Protein AF-A0A1R3JAC6-F1 (afdb_mo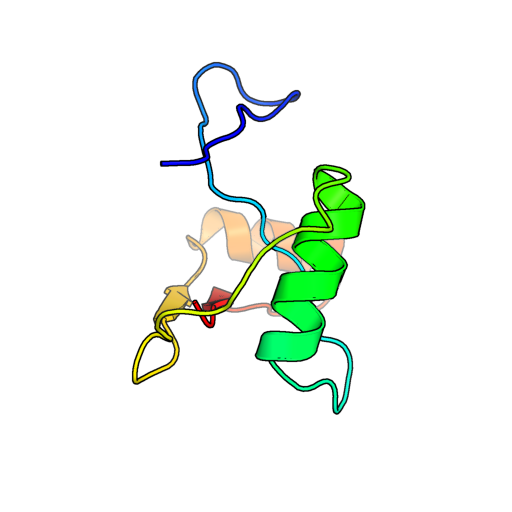nomer_lite)

Structure (mmCIF, N/CA/C/O backbone):
data_AF-A0A1R3JAC6-F1
#
_entry.id   AF-A0A1R3JAC6-F1
#
loop_
_atom_site.group_PDB
_atom_site.id
_atom_site.type_symbol
_atom_site.label_atom_id
_atom_site.label_alt_id
_atom_site.label_comp_id
_atom_site.label_asym_id
_atom_site.label_entity_id
_atom_site.label_seq_id
_atom_site.pdbx_PDB_ins_code
_atom_site.Cartn_x
_atom_site.Cartn_y
_atom_site.Cartn_z
_atom_site.occupancy
_atom_site.B_iso_or_equiv
_atom_site.auth_seq_id
_atom_site.auth_comp_id
_atom_site.auth_asym_id
_atom_site.auth_atom_id
_atom_site.pdbx_PDB_model_num
ATOM 1 N N . ILE A 1 1 ? -17.240 5.778 -0.758 1.00 68.00 1 ILE A N 1
ATOM 2 C CA . ILE A 1 1 ? -16.065 5.475 -1.609 1.00 68.00 1 ILE A CA 1
ATOM 3 C C . ILE A 1 1 ? -15.104 6.641 -1.450 1.00 68.00 1 ILE A C 1
ATOM 5 O O . ILE A 1 1 ? -15.534 7.767 -1.665 1.00 68.00 1 ILE A O 1
ATOM 9 N N . PHE A 1 2 ? -13.877 6.389 -0.991 1.00 84.94 2 PHE A N 1
ATOM 10 C CA . PHE A 1 2 ? -12.838 7.407 -0.818 1.00 84.94 2 PHE A CA 1
ATOM 11 C C . PHE A 1 2 ? -11.811 7.256 -1.944 1.00 84.94 2 PHE A C 1
ATOM 13 O O . PHE A 1 2 ? -11.349 6.148 -2.199 1.00 84.94 2 PHE A O 1
ATOM 20 N N . SER A 1 3 ? -11.494 8.342 -2.643 1.00 88.88 3 SER A N 1
ATOM 21 C CA . SER A 1 3 ? -10.477 8.360 -3.693 1.00 88.88 3 SER A CA 1
ATOM 22 C C . SER A 1 3 ? -9.808 9.728 -3.727 1.00 88.88 3 SER A C 1
ATOM 24 O O . SER A 1 3 ? -10.465 10.743 -3.493 1.00 88.88 3 SER A O 1
ATOM 26 N N . ALA A 1 4 ? -8.512 9.742 -4.017 1.00 89.56 4 ALA A N 1
ATOM 27 C CA . ALA A 1 4 ? -7.694 10.936 -4.137 1.00 89.56 4 ALA A CA 1
ATOM 28 C C . ALA A 1 4 ? -7.028 10.979 -5.518 1.00 89.56 4 ALA A C 1
ATOM 30 O O . ALA A 1 4 ? -6.599 9.950 -6.047 1.00 89.56 4 ALA A O 1
ATOM 31 N N . SER A 1 5 ? -6.950 12.172 -6.111 1.00 93.31 5 SER A N 1
ATOM 32 C CA . SER A 1 5 ? -6.210 12.401 -7.351 1.00 93.31 5 SER A CA 1
ATOM 33 C C . SER A 1 5 ? -4.741 12.640 -7.045 1.00 93.31 5 SER A C 1
ATOM 35 O O . SER A 1 5 ? -4.414 13.456 -6.179 1.00 93.31 5 SER A O 1
ATOM 37 N N . ARG A 1 6 ? -3.855 12.006 -7.806 1.00 90.56 6 ARG A N 1
ATOM 38 C CA . ARG A 1 6 ? -2.424 12.292 -7.733 1.00 90.56 6 ARG A CA 1
ATOM 39 C C . ARG A 1 6 ? -2.122 13.739 -8.135 1.00 90.56 6 ARG A C 1
ATOM 41 O O . ARG A 1 6 ? -2.678 14.246 -9.106 1.00 90.56 6 ARG A O 1
ATOM 48 N N . LEU A 1 7 ? -1.199 14.380 -7.416 1.00 89.44 7 LEU A N 1
ATOM 49 C CA . LEU A 1 7 ? -0.770 15.757 -7.697 1.00 89.44 7 LEU A CA 1
ATOM 50 C C . LEU A 1 7 ? 0.070 15.870 -8.981 1.00 89.44 7 LEU A C 1
ATOM 52 O O . LEU A 1 7 ? 0.064 16.911 -9.631 1.00 89.44 7 LEU A O 1
ATOM 56 N N . ASP A 1 8 ? 0.797 14.810 -9.336 1.00 90.88 8 ASP A N 1
ATOM 57 C CA . ASP A 1 8 ? 1.754 14.765 -10.446 1.00 90.88 8 ASP A CA 1
ATOM 58 C C . ASP A 1 8 ? 1.162 14.219 -11.755 1.00 90.88 8 ASP A C 1
ATOM 60 O O . ASP A 1 8 ? 1.718 14.459 -12.828 1.00 90.88 8 ASP A O 1
ATOM 64 N N . ILE A 1 9 ? 0.035 13.502 -11.690 1.00 90.19 9 ILE A N 1
ATOM 65 C CA . ILE A 1 9 ? -0.592 12.854 -12.848 1.00 90.19 9 ILE A CA 1
ATOM 66 C C . ILE A 1 9 ? -2.085 13.212 -12.884 1.00 90.19 9 ILE A C 1
ATOM 68 O O . ILE A 1 9 ? -2.886 12.616 -12.158 1.00 90.19 9 ILE A O 1
ATOM 72 N N . PRO A 1 10 ? -2.493 14.160 -13.747 1.00 88.75 10 PRO A N 1
ATOM 73 C CA . PRO A 1 10 ? -3.895 14.518 -13.913 1.00 88.75 10 PRO A CA 1
ATOM 74 C C . PRO A 1 10 ? -4.752 13.299 -14.265 1.00 88.75 10 PRO A C 1
ATOM 76 O O . PRO A 1 10 ? -4.344 12.446 -15.052 1.00 88.75 10 PRO A O 1
ATOM 79 N N . ASN A 1 11 ? -5.966 13.245 -13.717 1.00 91.06 11 ASN A N 1
ATOM 80 C CA . ASN A 1 11 ? -6.933 12.157 -13.916 1.00 91.06 11 ASN A CA 1
ATOM 81 C C . ASN A 1 11 ? -6.495 10.773 -13.395 1.00 91.06 11 ASN A C 1
ATOM 83 O O . ASN A 1 11 ? -7.221 9.802 -13.606 1.00 91.06 11 ASN A O 1
ATOM 87 N N . ALA A 1 12 ? -5.370 10.664 -12.682 1.00 92.75 12 ALA A N 1
ATOM 88 C CA . ALA A 1 12 ? -4.988 9.441 -11.982 1.00 92.75 12 ALA A CA 1
ATOM 89 C C . ALA A 1 12 ? -5.564 9.447 -10.561 1.00 92.75 12 ALA A C 1
ATOM 91 O O . ALA A 1 12 ? -5.020 10.077 -9.653 1.00 92.75 12 ALA A O 1
ATOM 92 N N . TRP A 1 13 ? -6.688 8.755 -10.387 1.00 92.69 13 TRP A N 1
ATOM 93 C CA . TRP A 1 13 ? -7.367 8.590 -9.104 1.00 92.69 13 TRP A CA 1
ATOM 94 C C . TRP A 1 13 ? -7.019 7.242 -8.477 1.00 92.69 13 TRP A C 1
ATOM 96 O O . TRP A 1 13 ? -7.024 6.219 -9.161 1.00 92.69 13 TRP A O 1
ATOM 106 N N . GLN A 1 14 ? -6.740 7.239 -7.175 1.00 92.44 14 GLN A N 1
ATOM 107 C CA . GLN A 1 14 ? -6.410 6.034 -6.413 1.00 92.44 14 GLN A CA 1
ATOM 108 C C . GLN A 1 14 ? -6.987 6.091 -4.994 1.00 92.44 14 GLN A C 1
ATOM 110 O O . GLN A 1 14 ? -7.479 7.129 -4.546 1.00 92.44 14 GLN A O 1
ATOM 115 N N . MET A 1 15 ? -6.972 4.953 -4.305 1.00 92.88 15 MET A N 1
ATOM 116 C CA . MET A 1 15 ? -7.134 4.893 -2.851 1.00 92.88 15 MET A CA 1
ATOM 117 C C . MET A 1 15 ? -5.772 5.165 -2.178 1.00 92.88 15 MET A C 1
ATOM 119 O O . MET A 1 15 ? -4.742 4.980 -2.839 1.00 92.88 15 MET A O 1
ATOM 123 N N . PRO A 1 16 ? -5.746 5.630 -0.914 1.00 91.62 16 PRO A N 1
ATOM 124 C CA . PRO A 1 16 ? -4.501 5.795 -0.171 1.00 91.62 16 PRO A CA 1
ATOM 125 C C . PRO A 1 16 ? -3.835 4.433 0.031 1.00 91.62 16 PRO A C 1
ATOM 127 O O . PRO A 1 16 ? -4.521 3.431 0.251 1.00 91.62 16 PRO A O 1
ATOM 130 N N . GLN A 1 17 ? -2.518 4.392 -0.109 1.00 93.25 17 GLN A N 1
ATOM 131 C CA . GLN A 1 17 ? -1.718 3.174 -0.020 1.00 93.25 17 GLN A CA 1
ATOM 132 C C . GLN A 1 17 ? -0.269 3.530 0.292 1.00 93.25 17 GLN A C 1
ATOM 134 O O . GLN A 1 17 ? 0.253 4.507 -0.230 1.00 93.25 17 GLN A O 1
ATOM 139 N N . GLY A 1 18 ? 0.428 2.664 1.016 1.00 94.06 18 GLY A N 1
ATOM 140 C CA . GLY A 1 18 ? 1.846 2.871 1.264 1.00 94.06 18 GLY A CA 1
ATOM 141 C C . GLY A 1 18 ? 2.589 1.596 1.611 1.00 94.06 18 GLY A C 1
ATOM 142 O O . GLY A 1 18 ? 2.138 0.489 1.298 1.00 94.06 18 GLY A O 1
ATOM 143 N N . GLY A 1 19 ? 3.782 1.780 2.165 1.00 94.94 19 GLY A N 1
ATOM 144 C CA . GLY A 1 19 ? 4.687 0.689 2.490 1.00 94.94 19 GLY A CA 1
ATOM 145 C C . GLY A 1 19 ? 4.234 -0.056 3.738 1.00 94.94 19 GLY A C 1
ATOM 146 O O . GLY A 1 19 ? 3.593 0.507 4.619 1.00 94.94 19 GLY A O 1
ATOM 147 N N . ILE A 1 20 ? 4.598 -1.332 3.811 1.00 95.62 20 ILE A N 1
ATOM 148 C CA . ILE A 1 20 ? 4.537 -2.100 5.053 1.00 95.62 20 ILE A CA 1
ATOM 149 C C . ILE A 1 20 ? 5.975 -2.200 5.546 1.00 95.62 20 ILE A C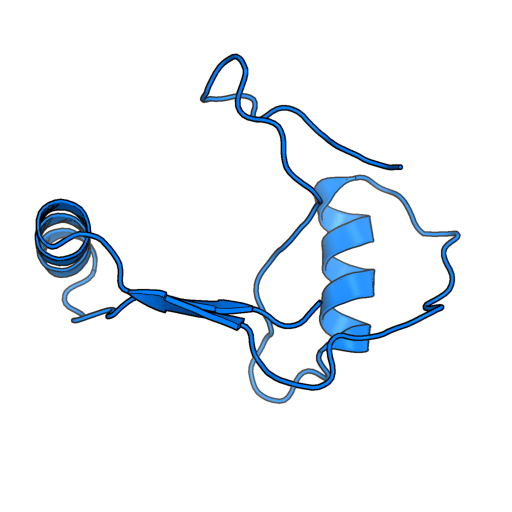 1
ATOM 151 O O . ILE A 1 20 ? 6.834 -2.684 4.801 1.00 95.62 20 ILE A O 1
ATOM 155 N N . ASP A 1 21 ? 6.232 -1.726 6.761 1.00 94.56 21 ASP A N 1
ATOM 156 C CA . ASP A 1 21 ? 7.560 -1.803 7.367 1.00 94.56 21 ASP A CA 1
ATOM 157 C C . ASP A 1 21 ? 7.914 -3.245 7.760 1.00 94.56 21 ASP A C 1
ATOM 159 O O . ASP A 1 21 ? 7.056 -4.124 7.899 1.00 94.56 21 ASP A O 1
ATOM 163 N N . ASP A 1 22 ? 9.206 -3.507 7.965 1.00 93.06 22 ASP A N 1
ATOM 164 C CA . ASP A 1 22 ? 9.673 -4.827 8.382 1.00 93.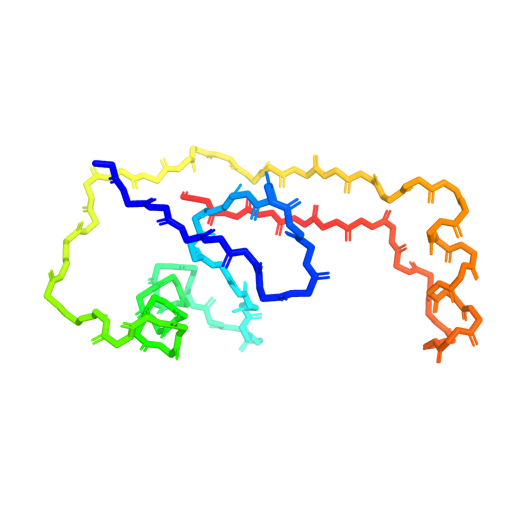06 22 ASP A CA 1
ATOM 165 C C . ASP A 1 22 ? 8.982 -5.266 9.684 1.00 93.06 22 ASP A C 1
ATOM 167 O O . ASP A 1 22 ? 9.113 -4.640 10.735 1.00 93.06 22 ASP A O 1
ATOM 171 N N . SER A 1 23 ? 8.299 -6.414 9.626 1.00 93.50 23 SER A N 1
ATOM 172 C CA . SER A 1 23 ? 7.505 -6.987 10.729 1.00 93.50 23 SER A CA 1
ATOM 173 C C . SER A 1 23 ? 6.254 -6.189 11.131 1.00 93.50 23 SER A C 1
ATOM 175 O O . SER A 1 23 ? 5.671 -6.471 12.180 1.00 93.50 23 SER A O 1
ATOM 177 N N . GLU A 1 24 ? 5.813 -5.229 10.317 1.00 95.75 24 GLU A N 1
ATOM 178 C CA . GLU A 1 24 ? 4.562 -4.503 10.538 1.00 95.75 24 GLU A CA 1
ATOM 179 C C . GLU A 1 24 ? 3.346 -5.343 10.111 1.00 95.75 24 GLU A C 1
ATOM 181 O O . GLU A 1 24 ? 3.350 -6.028 9.084 1.00 95.75 24 GLU A O 1
ATOM 186 N N . ASP A 1 25 ? 2.281 -5.301 10.915 1.00 94.75 25 ASP A N 1
ATOM 187 C CA . ASP A 1 25 ? 1.010 -5.923 10.550 1.00 94.75 25 ASP A CA 1
ATOM 188 C C . ASP A 1 25 ? 0.346 -5.138 9.399 1.00 94.75 25 ASP A C 1
ATOM 190 O O . ASP A 1 25 ? 0.219 -3.915 9.501 1.00 94.75 25 ASP A O 1
ATOM 194 N N . PRO A 1 26 ? -0.144 -5.795 8.329 1.00 94.38 26 PRO A N 1
ATOM 195 C CA . PRO A 1 26 ? -0.749 -5.097 7.195 1.00 94.38 26 PRO A CA 1
ATOM 196 C C . PRO A 1 26 ? -1.922 -4.174 7.557 1.00 94.38 26 PRO A C 1
ATOM 198 O O . PRO A 1 26 ? -2.101 -3.143 6.910 1.00 94.38 26 PRO A O 1
ATOM 201 N N . LYS A 1 27 ? -2.719 -4.493 8.589 1.00 94.12 27 LYS A N 1
ATOM 202 C CA . LYS A 1 27 ? -3.825 -3.619 9.023 1.00 94.12 27 LYS A CA 1
ATOM 203 C C . LYS A 1 27 ? -3.301 -2.397 9.759 1.00 94.12 27 LYS A C 1
ATOM 205 O O . LYS A 1 27 ? -3.836 -1.305 9.576 1.00 94.12 27 LYS A O 1
ATOM 210 N N . ALA A 1 28 ? -2.269 -2.576 10.583 1.00 95.25 28 ALA A N 1
ATOM 211 C CA . ALA A 1 28 ? -1.593 -1.461 11.236 1.00 95.25 28 ALA A CA 1
ATOM 212 C C . ALA A 1 28 ? -0.979 -0.512 10.194 1.00 95.25 28 ALA A C 1
ATOM 214 O O . ALA A 1 28 ? -1.236 0.692 10.262 1.00 95.25 28 ALA A O 1
ATOM 215 N N . ALA A 1 29 ? -0.294 -1.064 9.187 1.00 96.38 29 ALA A N 1
ATOM 216 C CA . ALA A 1 29 ? 0.250 -0.307 8.064 1.00 96.38 29 ALA A CA 1
ATOM 217 C C . ALA A 1 29 ? -0.853 0.455 7.312 1.00 96.38 29 ALA A C 1
ATOM 219 O O . ALA A 1 29 ? -0.757 1.665 7.136 1.00 96.38 29 ALA A O 1
ATOM 220 N N . ALA A 1 30 ? -1.961 -0.206 6.954 1.00 95.12 30 ALA A N 1
ATOM 221 C CA . ALA A 1 30 ? -3.071 0.435 6.244 1.00 95.12 30 ALA A CA 1
ATOM 222 C C . ALA A 1 30 ? -3.671 1.630 7.010 1.00 95.12 3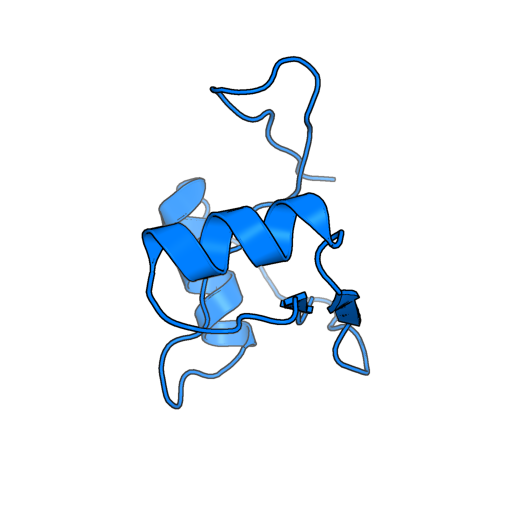0 ALA A C 1
ATOM 224 O O . ALA A 1 30 ? -3.973 2.662 6.411 1.00 95.12 30 ALA A O 1
ATOM 225 N N . LEU A 1 31 ? -3.828 1.523 8.336 1.00 95.31 31 LEU A N 1
ATOM 226 C CA . LEU A 1 31 ? -4.327 2.623 9.172 1.00 95.31 31 LEU A CA 1
ATOM 227 C C . LEU A 1 31 ? -3.298 3.751 9.338 1.00 95.31 31 LEU A C 1
ATOM 229 O O . LEU A 1 31 ? -3.682 4.924 9.361 1.00 95.31 31 LEU A O 1
ATOM 233 N N . ARG A 1 32 ? -2.007 3.413 9.452 1.00 97.00 32 ARG A N 1
ATOM 234 C CA . ARG A 1 32 ? -0.906 4.385 9.506 1.00 97.00 32 ARG A CA 1
ATOM 235 C C . ARG A 1 32 ? -0.831 5.185 8.206 1.00 97.00 32 ARG A C 1
ATOM 237 O O . ARG A 1 32 ? -0.930 6.408 8.254 1.00 97.00 32 ARG A O 1
ATOM 244 N N . GLU A 1 33 ? -0.763 4.502 7.069 1.00 96.44 33 GLU A N 1
ATOM 245 C CA . GLU A 1 33 ? -0.690 5.105 5.732 1.00 96.44 33 GLU A CA 1
ATOM 246 C C . GLU A 1 33 ? -1.934 5.944 5.416 1.00 96.44 33 GLU A C 1
ATOM 248 O O . GLU A 1 33 ? -1.822 7.076 4.947 1.00 96.44 33 GLU A O 1
ATOM 253 N N . LEU A 1 34 ? -3.136 5.468 5.777 1.00 95.75 34 LEU A N 1
ATOM 254 C CA . LEU A 1 34 ? -4.364 6.260 5.653 1.00 95.75 34 LEU A CA 1
ATOM 255 C C . LEU A 1 34 ? -4.230 7.613 6.368 1.00 95.75 34 LEU A C 1
ATOM 257 O O . LEU A 1 34 ? -4.594 8.653 5.811 1.00 95.75 34 LEU A O 1
ATOM 261 N N . LYS A 1 35 ? -3.698 7.613 7.592 1.00 96.19 35 LYS A N 1
ATOM 262 C CA . LYS A 1 35 ? -3.499 8.836 8.370 1.00 96.19 35 LYS A CA 1
ATOM 263 C C . LYS A 1 35 ? -2.391 9.713 7.786 1.00 96.19 35 LYS A C 1
ATOM 265 O O . LYS A 1 35 ? -2.570 10.928 7.748 1.00 96.19 35 LYS A O 1
ATOM 270 N N . GLU A 1 36 ? -1.275 9.134 7.359 1.00 95.94 36 GLU A N 1
ATOM 271 C CA . GLU A 1 36 ? -0.127 9.874 6.819 1.00 95.94 36 GLU A CA 1
ATOM 272 C C . GLU A 1 36 ? -0.456 10.558 5.487 1.00 95.94 36 GLU A C 1
ATOM 274 O O . GLU A 1 36 ? -0.146 11.737 5.312 1.00 95.94 36 GLU A O 1
ATOM 279 N N . GLU A 1 37 ? -1.157 9.868 4.586 1.00 94.38 37 GLU A N 1
ATOM 280 C CA . GLU A 1 37 ? -1.473 10.402 3.259 1.00 94.38 37 GLU A CA 1
ATOM 281 C C . GLU A 1 37 ? -2.689 11.337 3.249 1.00 94.38 37 GLU A C 1
ATOM 283 O O . GLU A 1 37 ? -2.796 12.209 2.384 1.00 94.38 37 GLU A O 1
ATOM 288 N N . THR A 1 38 ? -3.636 11.160 4.180 1.00 93.94 38 THR A N 1
ATOM 289 C CA . THR A 1 38 ? -4.948 11.835 4.102 1.00 93.94 38 THR A CA 1
ATOM 290 C C . THR A 1 38 ? -5.371 12.566 5.374 1.00 93.94 38 THR A C 1
ATOM 292 O O . THR A 1 38 ? -6.326 13.342 5.350 1.00 93.94 38 THR A O 1
ATOM 295 N N . GLY A 1 39 ? -4.706 12.315 6.503 1.00 95.69 39 GLY A N 1
ATOM 296 C CA . GLY A 1 39 ? -5.103 12.814 7.822 1.00 95.69 39 GLY A CA 1
ATOM 297 C C . GLY A 1 39 ? -6.298 12.088 8.455 1.00 95.69 39 GLY A C 1
ATOM 298 O O . GLY A 1 39 ? -6.650 12.380 9.601 1.00 95.69 39 GLY A O 1
ATOM 299 N N . VAL A 1 40 ? -6.931 11.137 7.759 1.00 95.12 40 VAL A N 1
ATOM 300 C CA . VAL A 1 40 ? -8.082 10.389 8.284 1.00 95.12 40 VAL A CA 1
ATOM 301 C C . VAL A 1 40 ? -7.629 9.435 9.390 1.00 95.12 40 VAL A C 1
ATOM 303 O O . VAL A 1 40 ? -6.737 8.618 9.202 1.00 95.12 40 VAL A O 1
ATOM 306 N N . SER A 1 41 ? -8.269 9.528 10.556 1.00 95.12 41 SER A N 1
ATOM 307 C CA . SER A 1 41 ? -7.979 8.676 11.725 1.00 95.12 41 SER A CA 1
ATOM 308 C C . SER A 1 41 ? -9.216 8.016 12.338 1.00 95.12 41 SER A C 1
ATOM 310 O O . SER A 1 41 ? -9.095 7.134 13.181 1.00 95.12 41 SER A O 1
ATOM 312 N N . SER A 1 42 ? -10.412 8.415 11.903 1.00 95.56 42 SER A N 1
ATOM 313 C CA . SER A 1 42 ? -11.687 7.832 12.317 1.00 95.56 42 SER A CA 1
ATOM 314 C C . SER A 1 42 ? -12.182 6.849 11.253 1.00 95.56 42 SER A C 1
ATOM 316 O O . SER A 1 42 ? -13.006 7.207 10.409 1.00 95.56 42 SER A O 1
ATOM 318 N N . ALA A 1 43 ? -11.643 5.630 11.264 1.00 94.00 43 ALA A N 1
ATOM 319 C CA . ALA A 1 43 ? -11.997 4.565 10.329 1.00 94.00 43 ALA A CA 1
ATOM 320 C C . ALA A 1 43 ? -12.027 3.199 11.032 1.00 94.00 43 ALA A C 1
ATOM 322 O O . ALA A 1 43 ? -11.365 3.002 12.050 1.00 94.00 43 ALA A O 1
ATOM 323 N N . GLU A 1 44 ? -12.784 2.260 10.468 1.00 94.56 44 GLU A N 1
ATOM 324 C CA . GLU A 1 44 ? -12.872 0.872 10.927 1.00 94.56 44 GLU A CA 1
ATOM 325 C C . GLU A 1 44 ? -12.635 -0.075 9.746 1.00 94.56 44 GLU A C 1
ATOM 327 O O . GLU A 1 44 ? -13.105 0.170 8.631 1.00 94.56 44 GLU A O 1
ATOM 332 N N . VAL A 1 45 ? -11.903 -1.163 9.992 1.00 92.81 45 VAL A N 1
ATOM 333 C CA . VAL A 1 45 ? -11.650 -2.204 8.992 1.00 92.81 45 VAL A CA 1
ATOM 334 C C . VAL A 1 45 ? -12.860 -3.133 8.918 1.00 92.81 45 VAL A C 1
ATOM 336 O O . VAL A 1 45 ? -13.138 -3.868 9.861 1.00 92.81 45 VAL A O 1
ATOM 339 N N . LEU A 1 46 ? -13.558 -3.126 7.781 1.00 95.44 46 LEU A N 1
ATOM 340 C CA . LEU A 1 46 ? -14.739 -3.972 7.553 1.00 95.44 46 LEU A CA 1
ATOM 341 C C . LEU A 1 46 ? -14.409 -5.295 6.852 1.00 95.44 46 LEU A C 1
ATOM 343 O O . LEU A 1 46 ? -15.103 -6.291 7.043 1.00 95.44 46 LEU A O 1
ATOM 347 N N . ALA A 1 47 ? -13.380 -5.295 6.009 1.00 94.56 47 ALA A N 1
ATOM 348 C CA . ALA A 1 47 ? -12.950 -6.444 5.226 1.00 94.56 47 ALA A CA 1
ATOM 349 C C . ALA A 1 47 ? -11.478 -6.287 4.828 1.00 94.56 47 ALA A C 1
ATOM 351 O O . ALA A 1 47 ? -10.943 -5.184 4.855 1.00 94.56 47 ALA A O 1
ATOM 352 N N . GLU A 1 48 ? -10.868 -7.406 4.447 1.00 94.62 48 GLU A N 1
ATOM 353 C CA . GLU A 1 48 ? -9.505 -7.525 3.928 1.00 94.62 48 GLU A CA 1
ATOM 354 C C . GLU A 1 48 ? -9.551 -8.522 2.761 1.00 94.62 48 GLU A C 1
ATOM 356 O O . GLU A 1 48 ? -10.306 -9.503 2.793 1.00 94.62 48 GLU A O 1
ATOM 361 N N . ALA A 1 49 ? -8.758 -8.291 1.723 1.00 93.94 49 ALA A N 1
ATOM 362 C CA . ALA A 1 49 ? -8.579 -9.210 0.616 1.00 93.94 49 ALA A CA 1
ATOM 363 C C . ALA A 1 49 ? -8.015 -10.547 1.133 1.00 93.94 49 ALA A C 1
ATOM 365 O O . ALA A 1 49 ? -7.007 -10.571 1.845 1.00 93.94 49 ALA A O 1
ATOM 366 N N . PRO A 1 50 ? -8.592 -11.698 0.744 1.00 94.75 50 PRO A N 1
ATOM 367 C CA . PRO A 1 50 ? -8.191 -12.994 1.296 1.00 94.75 50 PRO A CA 1
ATOM 368 C C . PRO A 1 50 ? -6.761 -13.411 0.914 1.00 94.75 50 PRO A C 1
ATOM 370 O O . PRO A 1 50 ? -6.178 -14.282 1.553 1.00 94.75 50 PRO A O 1
ATOM 373 N N . TYR A 1 51 ? -6.170 -12.785 -0.103 1.00 95.12 51 TYR A N 1
ATOM 374 C CA . TYR A 1 51 ? -4.823 -13.059 -0.594 1.00 95.12 51 TYR A CA 1
ATOM 375 C C . TYR A 1 51 ? -4.122 -11.766 -1.020 1.00 95.12 51 TYR A C 1
ATOM 377 O O . TYR A 1 51 ? -4.753 -10.725 -1.191 1.00 95.12 51 TYR A O 1
ATOM 385 N N . TRP A 1 52 ? -2.803 -11.846 -1.181 1.00 95.62 52 TRP A N 1
ATOM 386 C CA . TRP A 1 52 ? -1.996 -10.757 -1.722 1.00 95.62 52 TRP A CA 1
ATOM 387 C C . TRP A 1 52 ? -2.284 -10.561 -3.208 1.00 95.62 52 TRP A C 1
ATOM 389 O O . TRP A 1 52 ? -2.329 -11.526 -3.972 1.00 95.62 52 TRP A O 1
ATOM 399 N N . LEU A 1 53 ? -2.447 -9.307 -3.615 1.00 95.12 53 LEU A N 1
ATOM 400 C CA . LEU A 1 53 ? -2.582 -8.916 -5.011 1.00 95.12 53 LEU A CA 1
ATOM 401 C C . LEU A 1 53 ? -1.212 -8.503 -5.530 1.00 95.12 53 LEU A C 1
ATOM 403 O O . LEU A 1 53 ? -0.621 -7.550 -5.032 1.00 95.12 53 LEU A O 1
ATOM 407 N N . THR A 1 54 ? -0.689 -9.224 -6.513 1.00 95.56 54 THR A N 1
ATOM 408 C CA . THR A 1 54 ? 0.631 -8.949 -7.080 1.00 95.56 54 THR A CA 1
ATOM 409 C C . THR A 1 54 ? 0.525 -8.533 -8.536 1.00 95.56 54 THR A C 1
ATOM 411 O O . THR A 1 54 ? -0.353 -8.986 -9.270 1.00 95.56 54 THR A O 1
ATOM 414 N N . TYR A 1 55 ? 1.441 -7.673 -8.965 1.00 93.62 55 TYR A N 1
ATOM 415 C CA . TYR A 1 55 ? 1.638 -7.373 -10.375 1.00 93.62 55 TYR A CA 1
ATOM 416 C C . TYR A 1 55 ? 3.114 -7.138 -10.655 1.00 93.62 55 TYR A C 1
ATOM 418 O O . TYR A 1 55 ? 3.823 -6.560 -9.830 1.00 93.62 55 TYR A O 1
ATOM 426 N N . ASP A 1 56 ? 3.554 -7.562 -11.835 1.00 94.06 56 ASP A N 1
ATOM 427 C CA . ASP A 1 56 ? 4.894 -7.271 -12.321 1.00 94.06 56 ASP A CA 1
ATOM 428 C C . ASP A 1 56 ? 4.937 -5.878 -12.948 1.00 94.06 56 ASP A C 1
ATOM 430 O O . ASP A 1 56 ? 4.005 -5.430 -13.623 1.00 94.06 56 ASP A O 1
ATOM 434 N N . PHE A 1 57 ? 6.051 -5.186 -12.754 1.00 93.12 57 PHE A N 1
ATOM 435 C CA . PHE A 1 57 ? 6.325 -3.959 -13.477 1.00 93.12 57 PHE A CA 1
ATOM 436 C C . PHE A 1 57 ? 6.533 -4.259 -14.971 1.00 93.12 57 PHE A C 1
ATOM 438 O O . PHE A 1 57 ? 7.200 -5.246 -15.310 1.00 93.12 57 PHE A O 1
ATOM 445 N N . PRO A 1 58 ? 6.051 -3.384 -15.875 1.00 93.25 58 PRO A N 1
ATOM 446 C CA . PRO A 1 58 ? 6.393 -3.459 -17.290 1.00 93.25 58 PRO A CA 1
ATOM 447 C C . PRO A 1 58 ? 7.919 -3.489 -17.500 1.00 93.25 58 PRO A C 1
ATOM 449 O O . PRO A 1 58 ? 8.643 -2.848 -16.725 1.00 93.25 58 PRO A O 1
ATOM 452 N N . PRO A 1 59 ? 8.440 -4.200 -18.520 1.00 92.25 59 PRO A N 1
ATOM 453 C CA . PRO A 1 59 ? 9.882 -4.342 -18.741 1.00 92.25 59 PRO A CA 1
ATOM 454 C C . PRO A 1 59 ? 10.642 -3.008 -18.757 1.00 92.25 59 PRO A C 1
ATOM 456 O O . PRO A 1 59 ? 11.714 -2.894 -18.167 1.00 92.25 59 PRO A O 1
ATOM 459 N N . GLU A 1 60 ? 10.064 -1.972 -19.361 1.00 92.69 60 GLU A N 1
ATOM 460 C CA . GLU A 1 60 ? 10.633 -0.627 -19.420 1.00 92.69 60 GLU A CA 1
ATOM 461 C C . GLU A 1 60 ? 10.739 0.042 -18.042 1.00 92.69 60 GLU A C 1
ATOM 463 O O . GLU A 1 60 ? 11.713 0.746 -17.762 1.00 92.69 60 GLU A O 1
ATOM 468 N N . VAL A 1 61 ? 9.775 -0.215 -17.152 1.00 90.94 61 VAL A N 1
ATOM 469 C CA . VAL A 1 61 ? 9.783 0.284 -15.773 1.00 90.94 61 VAL A CA 1
ATOM 470 C C . VAL A 1 61 ? 10.825 -0.475 -14.956 1.00 90.94 61 VAL A C 1
ATOM 472 O O . VAL A 1 61 ? 11.613 0.157 -14.254 1.00 90.94 61 VAL A O 1
ATOM 475 N N . ARG A 1 62 ? 10.899 -1.805 -15.098 1.00 91.25 62 ARG A N 1
ATOM 476 C CA . ARG A 1 62 ? 11.913 -2.636 -14.423 1.00 91.25 62 ARG A CA 1
ATOM 477 C C . ARG A 1 62 ? 13.328 -2.205 -14.775 1.00 91.25 62 ARG A C 1
ATOM 479 O O . ARG A 1 62 ? 14.136 -1.979 -13.879 1.00 91.25 62 ARG A O 1
ATOM 486 N N . GLU A 1 63 ? 13.613 -2.020 -16.062 1.00 91.00 63 GLU A N 1
ATOM 487 C CA . GLU A 1 63 ? 14.928 -1.570 -16.523 1.00 91.00 63 GLU A CA 1
ATOM 488 C C . GLU A 1 63 ? 15.277 -0.175 -15.996 1.00 91.00 63 GLU A C 1
ATOM 490 O O . GLU A 1 63 ? 16.411 0.070 -15.574 1.00 91.00 63 GLU A O 1
ATOM 495 N N . LYS A 1 64 ? 14.301 0.741 -15.958 1.00 91.12 64 LYS A N 1
ATOM 496 C CA . LYS A 1 64 ? 14.493 2.075 -15.378 1.00 91.12 64 LYS A CA 1
ATOM 497 C C . LYS A 1 64 ? 14.813 2.001 -13.881 1.00 91.12 64 LYS A C 1
ATOM 499 O O . LYS A 1 64 ? 15.794 2.605 -13.449 1.00 91.12 64 LYS A O 1
ATOM 504 N N . LEU A 1 65 ? 14.027 1.255 -13.104 1.00 89.81 65 LEU A N 1
ATOM 505 C CA . LEU A 1 65 ? 14.214 1.116 -11.656 1.00 89.81 65 LEU A CA 1
ATOM 506 C C . LEU A 1 65 ? 15.529 0.413 -11.316 1.00 89.81 65 LEU A C 1
ATOM 508 O O . LEU A 1 65 ? 16.256 0.867 -10.437 1.00 89.81 65 LEU A O 1
ATOM 512 N N . LYS A 1 66 ? 15.897 -0.627 -12.068 1.00 90.25 66 LYS A N 1
ATOM 513 C CA . LYS A 1 66 ? 17.175 -1.328 -11.912 1.00 90.25 66 LYS A CA 1
ATOM 514 C C . LYS A 1 66 ? 18.371 -0.399 -12.116 1.00 90.25 66 LYS A C 1
ATOM 516 O O . LYS A 1 66 ? 19.333 -0.470 -11.356 1.00 90.25 66 LYS A O 1
ATOM 521 N N . ARG A 1 67 ? 18.310 0.505 -13.101 1.00 91.19 67 ARG A N 1
ATOM 522 C CA . ARG A 1 67 ? 19.347 1.534 -13.312 1.00 91.19 67 ARG A CA 1
ATOM 523 C C . ARG A 1 67 ? 19.384 2.565 -12.185 1.00 91.19 67 ARG A C 1
ATOM 525 O O . ARG A 1 67 ? 20.464 3.027 -11.840 1.00 91.19 67 ARG A O 1
ATOM 532 N N . GLN A 1 68 ? 18.226 2.934 -11.640 1.00 91.19 68 GLN A N 1
ATOM 533 C CA . GLN A 1 68 ? 18.117 3.979 -10.622 1.00 91.19 68 GLN A CA 1
ATOM 534 C C . GLN A 1 68 ? 18.498 3.489 -9.217 1.00 91.19 68 GLN A C 1
ATOM 536 O O . GLN A 1 68 ? 19.123 4.232 -8.464 1.00 91.19 68 GLN A O 1
ATOM 541 N N . TRP A 1 69 ? 18.128 2.257 -8.861 1.00 87.06 69 TRP A N 1
ATOM 542 C CA . TRP A 1 69 ? 18.235 1.716 -7.499 1.00 87.06 69 TRP A CA 1
ATOM 543 C C . TRP A 1 69 ? 19.130 0.475 -7.392 1.00 87.06 69 TRP A C 1
ATOM 545 O O . TRP A 1 69 ? 19.232 -0.120 -6.321 1.00 87.06 69 TRP A O 1
ATOM 555 N N . GLY A 1 70 ? 19.762 0.041 -8.489 1.00 85.19 70 GLY A N 1
ATOM 556 C CA . GLY A 1 70 ? 20.717 -1.076 -8.502 1.00 85.19 70 GLY A CA 1
ATOM 557 C C . GLY A 1 70 ? 20.122 -2.449 -8.166 1.00 85.19 70 GLY A C 1
ATOM 558 O O . GLY A 1 70 ? 20.859 -3.421 -8.024 1.00 85.19 70 GLY A O 1
ATOM 559 N N . SER A 1 71 ? 18.800 -2.540 -8.035 1.00 83.12 71 SER A N 1
ATOM 560 C CA . SER A 1 71 ? 18.062 -3.705 -7.546 1.00 83.12 71 SER A CA 1
ATOM 561 C C . SER A 1 71 ? 16.993 -4.117 -8.559 1.00 83.12 71 SER A C 1
ATOM 563 O O . SER A 1 71 ? 16.329 -3.274 -9.162 1.00 83.12 71 SER A O 1
ATOM 565 N N . ASP A 1 72 ? 16.847 -5.426 -8.784 1.00 85.38 72 ASP A N 1
ATOM 566 C CA . ASP A 1 72 ? 15.874 -5.981 -9.736 1.00 85.38 72 ASP A CA 1
ATOM 567 C C . ASP A 1 72 ? 14.499 -6.144 -9.076 1.00 85.38 72 ASP A C 1
ATOM 569 O O . ASP A 1 72 ? 14.062 -7.248 -8.741 1.00 85.38 72 ASP A O 1
ATOM 573 N N . TRP A 1 73 ? 13.825 -5.014 -8.860 1.00 86.19 73 TRP A N 1
ATOM 574 C CA . TRP A 1 73 ? 12.442 -5.000 -8.394 1.00 86.19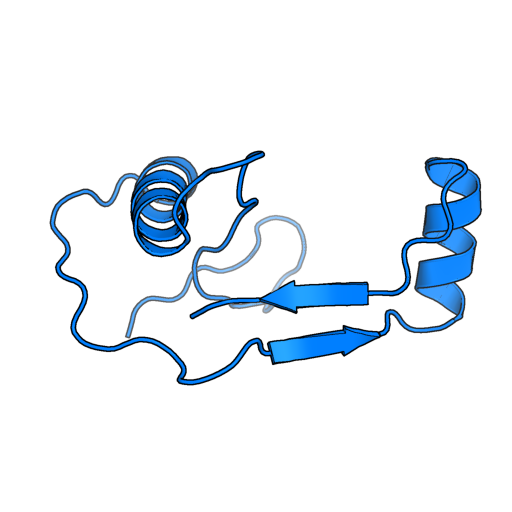 73 TRP A CA 1
ATOM 575 C C . TRP A 1 73 ? 11.521 -5.539 -9.487 1.00 86.19 73 TRP A C 1
ATOM 577 O O . TRP A 1 73 ? 11.451 -5.002 -10.595 1.00 86.19 73 TRP A O 1
ATOM 587 N N . LYS A 1 74 ? 10.804 -6.618 -9.169 1.00 89.44 74 LYS A N 1
ATOM 588 C CA . LYS A 1 74 ? 9.931 -7.306 -10.128 1.00 89.44 74 LYS A CA 1
ATOM 589 C C . LYS A 1 74 ? 8.578 -6.630 -10.284 1.00 89.44 74 LYS A C 1
ATOM 591 O O . LYS A 1 74 ? 8.035 -6.634 -11.381 1.00 89.44 74 LYS A O 1
ATOM 596 N N . GLY A 1 75 ? 8.066 -6.035 -9.215 1.00 92.50 75 GLY A N 1
ATOM 597 C CA . GLY A 1 75 ? 6.690 -5.577 -9.140 1.00 92.50 75 GLY A CA 1
ATOM 598 C C . 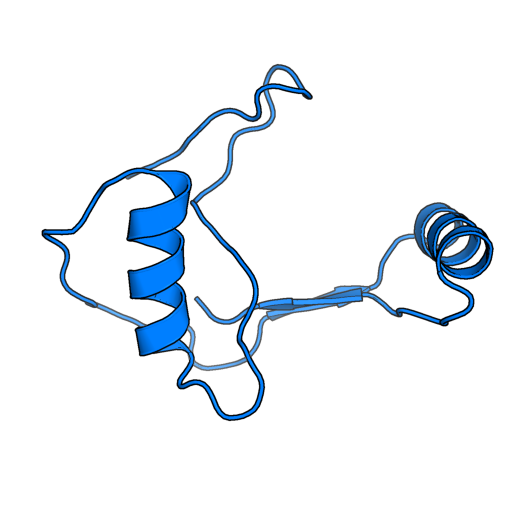GLY A 1 75 ? 6.308 -5.158 -7.729 1.00 92.50 75 GLY A C 1
ATOM 599 O O . GLY A 1 75 ? 7.186 -4.938 -6.891 1.00 92.50 75 GLY A O 1
ATOM 600 N N . GLN A 1 76 ? 5.006 -5.086 -7.463 1.00 93.06 76 GLN A N 1
ATOM 601 C CA . GLN A 1 76 ? 4.477 -4.819 -6.124 1.00 93.06 76 GLN A CA 1
ATOM 602 C C . GLN A 1 76 ? 3.543 -5.938 -5.667 1.00 93.06 76 GLN A C 1
ATOM 604 O O . GLN A 1 76 ? 2.872 -6.582 -6.476 1.00 93.06 76 GLN A O 1
ATOM 609 N N . ALA A 1 77 ? 3.495 -6.134 -4.351 1.00 94.12 77 ALA A N 1
ATOM 610 C CA . ALA A 1 77 ? 2.510 -6.954 -3.666 1.00 94.12 77 ALA A CA 1
ATOM 611 C C . ALA A 1 77 ? 1.680 -6.041 -2.762 1.00 94.12 77 ALA A C 1
ATOM 613 O O . ALA A 1 77 ? 2.235 -5.287 -1.969 1.00 94.12 77 ALA A O 1
ATOM 614 N N . GLN A 1 78 ? 0.362 -6.096 -2.901 1.00 93.31 78 GLN A N 1
ATOM 615 C CA . GLN A 1 78 ? -0.578 -5.256 -2.177 1.00 93.31 78 GLN A CA 1
ATOM 616 C C . GLN A 1 78 ? -1.510 -6.109 -1.332 1.00 93.31 78 GLN A C 1
ATOM 618 O O . GLN A 1 78 ? -1.977 -7.172 -1.759 1.00 93.31 78 GLN A O 1
ATOM 623 N N . LYS A 1 79 ? -1.805 -5.602 -0.139 1.00 93.62 79 LYS A N 1
ATOM 624 C CA . LYS A 1 79 ? -2.785 -6.167 0.772 1.00 93.62 79 LYS A CA 1
ATOM 625 C C . LYS A 1 79 ? -3.822 -5.090 1.068 1.00 93.62 79 LYS A C 1
ATOM 627 O O . LYS A 1 79 ? -3.484 -4.065 1.647 1.00 93.62 79 LYS A O 1
ATOM 632 N N . TRP A 1 80 ? -5.036 -5.325 0.584 1.00 88.06 80 TRP A N 1
ATOM 633 C CA . TRP A 1 80 ? -6.208 -4.483 0.826 1.00 88.06 80 TRP A CA 1
ATOM 634 C C . TRP A 1 80 ? -7.063 -5.082 1.927 1.00 88.06 80 TRP A C 1
ATOM 636 O O . TRP A 1 80 ? -6.975 -6.318 2.096 1.00 88.06 80 TRP A O 1
#

Sequence (80 aa):
IFSASRLDIPNAWQMPQGGIDDSEDPKAAALRELKEETGVSSAEVLAEAPYWLTYDFPPEVREKLKRQWGSDWKGQAQKW

Organism: Corchorus capsularis (NCBI:txid210143)

Secondary structure (DSSP, 8-state):
---EE-SSSTT-EE----PPPTT--HHHHHHHHHHHHH-----------SS-EEEEPPHHHHHHHHHHHSS---EEEE--

pLDDT: mean 92.4, std 4.03, range [68.0, 97.0]

Foldseek 3Di:
DDWDDDPVDPPDIDDFDDDADDVRDQVNRVQVRCCVVPVDNPDDDPDKDPDKDWDFDDPVVQVVCCVVPVDRDGTDIDID

InterPro domains:
  IPR000086 NUDIX hydrolase domain [PF00293] (10-62)
  IPR000086 NUDIX hydrolase domain [PS51462] (1-80)
  IPR015797 NUDIX hydrolase-like domain superfamily [SSF55811] (6-80)
  IPR020084 NUDIX hydrolase, conserved site [PS00893] (18-39)
  IPR020476 NUDIX hydrolase [PR00502] (13-27)
  IPR020476 NUDIX hydrolase [PR00502] (27-42)

Radius of gyration: 14.72 Å; chains: 1; bounding box: 37×29×32 Å